Protein AF-A0AAV4GNF2-F1 (afdb_monomer_lite)

Radius of gyration: 16.17 Å; chains: 1; bounding box: 36×48×46 Å

Secondary structure (DSSP, 8-state):
----------EEEEE-SS---TTSEEEBTTT--EEEE-TT-SS-EEEPPTTGGGSPP-PPEE-TTSPEEPEEEEEEEEE-B-TTT-TT--S-S-EEEEEEEEPPPTTS---PPPPPP-

Foldseek 3Di:
DDDDDPDPFAKFDWDDDDDDPLQAWWAFPVVRTIIGGDPPDPAAAYAADPVLVPADWDDWDADPVRDTWIWSDKDWDFGDTDCVSPVPPPDDDGDTDIYTHTHDDPVPDPPDPPPDDD

Sequence (118 aa):
MEVDFPSPVSIASTMTGQLAPREEAVSDLLSGRSFLVDTGAEESVFLASLIDRKKTRGPNLVAANGSAIATYGKRSTLLKLSPATHPGLKRKSPWKKNIFQARSRPWLYDPQPLPPWP

pLDDT: mean 70.47, std 19.57, range [29.19, 91.31]

Structure (mmCIF, N/CA/C/O backbone):
data_AF-A0AAV4GNF2-F1
#
_entry.id   AF-A0AAV4GNF2-F1
#
loop_
_atom_site.group_PDB
_atom_site.id
_atom_site.type_symbol
_atom_site.label_atom_id
_atom_site.label_alt_id
_atom_site.label_comp_id
_atom_site.label_asym_id
_atom_site.label_entity_id
_atom_site.label_seq_id
_atom_site.pdbx_PDB_ins_code
_atom_site.Cartn_x
_atom_site.Cartn_y
_atom_site.Cartn_z
_atom_site.occupancy
_atom_site.B_iso_or_equiv
_atom_site.auth_seq_id
_atom_site.auth_comp_id
_atom_site.auth_asym_id
_atom_site.auth_atom_id
_atom_site.pdbx_PDB_model_num
ATOM 1 N N . MET A 1 1 ? -21.593 0.647 -29.041 1.00 34.91 1 MET A N 1
ATOM 2 C CA . MET A 1 1 ? -20.207 0.140 -29.055 1.00 34.91 1 MET A CA 1
ATOM 3 C C . MET A 1 1 ? -19.536 0.723 -27.831 1.00 34.91 1 MET A C 1
ATOM 5 O O . MET A 1 1 ? -19.151 1.884 -27.844 1.00 34.91 1 MET A O 1
ATOM 9 N N . GLU A 1 2 ? -19.576 -0.024 -26.737 1.00 29.19 2 GLU A N 1
ATOM 10 C CA . GLU A 1 2 ? -19.024 0.384 -25.448 1.00 29.19 2 GLU A CA 1
ATOM 11 C C . GLU A 1 2 ? -17.547 -0.006 -25.450 1.00 29.19 2 GLU A C 1
ATOM 13 O O . GLU A 1 2 ? -17.204 -1.147 -25.758 1.00 29.19 2 GLU A O 1
ATOM 18 N N . VAL A 1 3 ? -16.670 0.975 -25.263 1.00 30.27 3 VAL A N 1
ATOM 19 C CA . VAL A 1 3 ? -15.224 0.764 -25.306 1.00 30.27 3 VAL A CA 1
ATOM 20 C C . VAL A 1 3 ? -14.818 0.267 -23.926 1.00 30.27 3 VAL A C 1
ATOM 22 O O . VAL A 1 3 ? -14.856 1.029 -22.964 1.00 30.27 3 VAL A O 1
ATOM 25 N N . ASP A 1 4 ? -14.491 -1.018 -23.839 1.00 31.09 4 ASP A N 1
ATOM 26 C CA . ASP A 1 4 ? -14.033 -1.674 -22.619 1.00 31.09 4 ASP A CA 1
ATOM 27 C C . ASP A 1 4 ? -12.684 -1.065 -22.196 1.00 31.09 4 ASP A C 1
ATOM 29 O O . ASP A 1 4 ? -11.673 -1.170 -22.900 1.00 31.09 4 ASP A O 1
ATOM 33 N N . PHE A 1 5 ? -12.680 -0.322 -21.089 1.00 30.59 5 PHE A N 1
ATOM 34 C CA . PHE A 1 5 ? -11.460 0.252 -20.531 1.00 30.59 5 PHE A CA 1
ATOM 35 C C . PHE A 1 5 ? -10.783 -0.818 -19.674 1.00 30.59 5 PHE A C 1
ATOM 37 O O . PHE A 1 5 ? -11.426 -1.325 -18.755 1.00 30.59 5 PHE A O 1
ATOM 44 N N . PRO A 1 6 ? -9.489 -1.130 -19.882 1.00 32.44 6 PRO A N 1
ATOM 45 C CA . PRO A 1 6 ? -8.801 -2.071 -19.014 1.00 32.44 6 PRO A CA 1
ATOM 46 C C . PRO A 1 6 ? -8.863 -1.559 -17.574 1.00 32.44 6 PRO A C 1
ATOM 48 O O . PRO A 1 6 ? -8.540 -0.397 -17.288 1.00 32.44 6 PRO A O 1
ATOM 51 N N . SER A 1 7 ? -9.308 -2.448 -16.692 1.00 33.47 7 SER A N 1
ATOM 52 C CA . SER A 1 7 ? -9.481 -2.264 -15.256 1.00 33.47 7 SER A CA 1
ATOM 53 C C . SER A 1 7 ? -8.284 -1.520 -14.645 1.00 33.47 7 SER A C 1
ATOM 55 O O . SER A 1 7 ? -7.137 -1.729 -15.061 1.00 33.47 7 SER A O 1
ATOM 57 N N . PRO A 1 8 ? -8.495 -0.628 -13.658 1.00 36.22 8 PRO A N 1
ATOM 58 C CA . PRO A 1 8 ? -7.392 0.086 -13.040 1.00 36.22 8 PRO A CA 1
ATOM 59 C C . PRO A 1 8 ? -6.443 -0.927 -12.400 1.00 36.22 8 PRO A C 1
ATOM 61 O O . PRO A 1 8 ? -6.824 -1.623 -11.473 1.00 36.22 8 PRO A O 1
ATOM 64 N N . VAL A 1 9 ? -5.199 -0.972 -12.881 1.00 34.88 9 VAL A N 1
ATOM 65 C CA . VAL A 1 9 ? -4.124 -1.761 -12.269 1.00 34.88 9 VAL A CA 1
ATOM 66 C C . VAL A 1 9 ? -4.067 -1.432 -10.771 1.00 34.88 9 VAL A C 1
ATOM 68 O O . VAL A 1 9 ? -3.728 -0.300 -10.387 1.00 34.88 9 VAL A O 1
ATOM 71 N N . SER A 1 10 ? -4.454 -2.403 -9.946 1.00 34.12 10 SER A N 1
ATOM 72 C CA . SER A 1 10 ? -4.294 -2.396 -8.496 1.00 34.12 10 SER A CA 1
ATOM 73 C C . SER A 1 10 ? -2.858 -2.797 -8.180 1.00 34.12 10 SER A C 1
ATOM 75 O O . SER A 1 10 ? -2.335 -3.779 -8.695 1.00 34.12 10 SER A O 1
ATOM 77 N N . ILE A 1 11 ? -2.167 -1.970 -7.402 1.00 39.91 11 ILE A N 1
ATOM 78 C CA . ILE A 1 11 ? -0.759 -2.186 -7.047 1.00 39.91 11 ILE A CA 1
ATOM 79 C C . ILE A 1 11 ? -0.678 -2.310 -5.528 1.00 39.91 11 ILE A C 1
ATOM 81 O O . ILE A 1 11 ? -1.221 -1.430 -4.866 1.00 39.91 11 ILE A O 1
ATOM 85 N N . ALA A 1 12 ? 0.053 -3.302 -5.007 1.00 47.50 12 ALA A N 1
ATOM 86 C CA . ALA A 1 12 ? 1.025 -3.172 -3.911 1.00 47.50 12 ALA A CA 1
ATOM 87 C C . ALA A 1 12 ? 0.923 -4.197 -2.768 1.00 47.50 12 ALA A C 1
ATOM 89 O O . ALA A 1 12 ? 0.015 -4.151 -1.948 1.00 47.50 12 ALA A O 1
ATOM 90 N N . SER A 1 13 ? 2.016 -4.950 -2.601 1.00 47.91 13 SER A N 1
ATOM 91 C CA . SER A 1 13 ? 2.630 -5.273 -1.303 1.00 47.91 13 SER A CA 1
ATOM 92 C C . SER A 1 13 ? 4.065 -4.730 -1.283 1.00 47.91 13 SER A C 1
ATOM 94 O O . SER A 1 13 ? 4.799 -4.901 -2.254 1.00 47.91 13 SER A O 1
ATOM 96 N N . THR A 1 14 ? 4.479 -4.037 -0.214 1.00 43.53 14 THR A N 1
ATOM 97 C CA . THR A 1 14 ? 5.843 -3.480 -0.093 1.00 43.53 14 THR A CA 1
ATOM 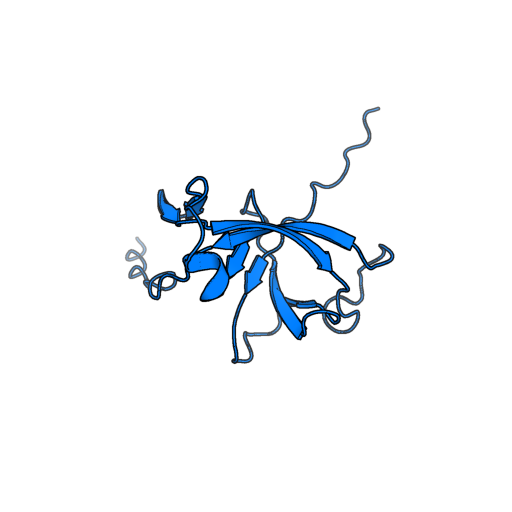98 C C . THR A 1 14 ? 6.797 -4.502 0.521 1.00 43.53 14 THR A C 1
ATOM 100 O O . THR A 1 14 ? 6.662 -4.824 1.701 1.00 43.53 14 THR A O 1
ATOM 103 N N . MET A 1 15 ? 7.801 -4.952 -0.238 1.00 48.72 15 MET A N 1
ATOM 104 C CA . MET A 1 15 ? 8.945 -5.677 0.327 1.00 48.72 15 MET A CA 1
ATOM 105 C C . MET A 1 15 ? 10.006 -4.685 0.810 1.00 48.72 15 MET A C 1
ATOM 107 O O . MET A 1 15 ? 10.412 -3.783 0.076 1.00 48.72 15 MET A O 1
ATOM 111 N N . THR A 1 16 ? 10.453 -4.845 2.057 1.00 41.38 16 THR A N 1
ATOM 112 C CA . THR A 1 16 ? 11.581 -4.080 2.607 1.00 41.38 16 THR A CA 1
ATOM 113 C C . THR A 1 16 ? 12.805 -4.983 2.547 1.00 41.38 16 THR A C 1
ATOM 115 O O . THR A 1 16 ? 12.882 -5.936 3.309 1.00 41.38 16 THR A O 1
ATOM 118 N N . GLY A 1 17 ? 13.725 -4.704 1.621 1.00 50.81 17 GLY A N 1
ATOM 119 C CA . GLY A 1 17 ? 15.068 -5.288 1.616 1.00 50.81 17 GLY A CA 1
ATOM 120 C C . GLY A 1 17 ? 15.159 -6.802 1.396 1.00 50.81 17 GLY A C 1
ATOM 121 O O . GLY A 1 17 ? 15.583 -7.512 2.291 1.00 50.81 17 GLY A O 1
ATOM 122 N N . GLN A 1 18 ? 14.853 -7.280 0.191 1.00 40.91 18 GLN A N 1
ATOM 123 C CA . GLN A 1 18 ? 15.576 -8.376 -0.472 1.00 40.91 18 GLN A CA 1
ATOM 124 C C . GLN A 1 18 ? 15.088 -8.457 -1.921 1.00 40.91 18 GLN A C 1
ATOM 126 O O . GLN A 1 18 ? 13.926 -8.166 -2.199 1.00 40.91 18 GLN A O 1
ATOM 131 N N . LEU A 1 19 ? 16.000 -8.778 -2.842 1.00 48.41 19 LEU A N 1
ATOM 132 C CA . LEU A 1 19 ? 15.736 -8.947 -4.270 1.00 48.41 19 LEU A CA 1
ATOM 133 C C . LEU A 1 19 ? 14.716 -10.078 -4.463 1.00 48.41 19 LEU A C 1
ATOM 135 O O . LEU A 1 19 ? 15.090 -11.244 -4.557 1.00 48.41 19 LEU A O 1
ATOM 139 N N . ALA A 1 20 ? 13.428 -9.740 -4.485 1.00 46.44 20 ALA A N 1
ATOM 140 C CA . ALA A 1 20 ? 12.408 -10.650 -4.974 1.00 46.44 20 ALA A CA 1
ATOM 141 C C . ALA A 1 20 ? 12.733 -11.000 -6.440 1.00 46.44 20 ALA A C 1
ATOM 143 O O . ALA A 1 20 ? 13.225 -10.124 -7.168 1.00 46.44 20 ALA A O 1
ATOM 144 N N . PRO A 1 21 ? 12.478 -12.244 -6.886 1.00 47.38 21 PRO A N 1
ATOM 145 C CA . PRO A 1 21 ? 12.569 -12.600 -8.294 1.00 47.38 21 PRO A CA 1
ATOM 146 C C . PRO A 1 21 ? 11.808 -11.570 -9.134 1.00 47.38 21 PRO A C 1
ATOM 148 O O . PRO A 1 21 ? 10.743 -11.085 -8.757 1.00 47.38 21 PRO A O 1
ATOM 151 N N . ARG A 1 22 ? 12.432 -11.180 -10.240 1.00 53.06 22 ARG A N 1
ATOM 152 C CA . ARG A 1 22 ? 12.265 -9.909 -10.958 1.00 53.06 22 ARG A CA 1
ATOM 153 C C . ARG A 1 22 ? 10.906 -9.705 -11.646 1.00 53.06 22 ARG A C 1
ATOM 155 O O . ARG A 1 22 ? 10.761 -8.726 -12.368 1.00 53.06 22 ARG A O 1
ATOM 162 N N . GLU A 1 23 ? 9.950 -10.611 -11.492 1.00 56.25 23 GLU A N 1
ATOM 163 C CA . GLU A 1 23 ? 8.900 -10.757 -12.503 1.00 56.25 23 GLU A CA 1
ATOM 164 C C . GLU A 1 23 ? 7.642 -9.916 -12.244 1.00 56.25 23 GLU A C 1
ATOM 166 O O . GLU A 1 23 ? 6.979 -9.550 -13.208 1.00 56.25 23 GLU A O 1
ATOM 171 N N . GLU A 1 24 ? 7.359 -9.473 -11.010 1.00 66.06 24 GLU A N 1
ATOM 172 C CA . GLU A 1 24 ? 6.094 -8.753 -10.729 1.00 66.06 24 GLU A CA 1
ATOM 173 C C . GLU A 1 24 ? 6.209 -7.573 -9.745 1.00 66.06 24 GLU A C 1
ATOM 175 O O . GLU A 1 24 ? 5.209 -7.077 -9.222 1.00 66.06 24 GLU A O 1
ATOM 180 N N . ALA A 1 25 ? 7.423 -7.088 -9.468 1.00 75.94 25 ALA A N 1
ATOM 181 C CA . ALA A 1 25 ? 7.631 -5.941 -8.582 1.00 75.94 25 ALA A CA 1
ATOM 182 C C . ALA A 1 25 ? 7.891 -4.655 -9.376 1.00 75.94 25 ALA A C 1
ATOM 184 O O . ALA A 1 25 ? 8.840 -4.597 -10.145 1.00 75.94 25 ALA A O 1
ATOM 185 N N . VAL A 1 26 ? 7.133 -3.585 -9.125 1.00 81.00 26 VAL A N 1
ATOM 186 C CA . VAL A 1 26 ? 7.386 -2.245 -9.679 1.00 81.00 26 VAL A CA 1
ATOM 187 C C . VAL A 1 26 ? 8.087 -1.378 -8.639 1.00 81.00 26 VAL A C 1
ATOM 189 O O . VAL A 1 26 ? 7.624 -1.270 -7.505 1.00 81.00 26 VAL A O 1
ATOM 192 N N . SER A 1 27 ? 9.151 -0.676 -9.026 1.00 85.75 27 SER A N 1
ATOM 193 C CA . SER A 1 27 ? 9.808 0.302 -8.149 1.00 85.75 27 SER A CA 1
ATOM 194 C C . SER A 1 27 ? 9.283 1.718 -8.374 1.00 85.75 27 SER A C 1
ATOM 196 O O . SER A 1 27 ? 9.228 2.197 -9.509 1.00 85.75 27 SER A O 1
ATOM 198 N N . ASP A 1 28 ? 8.940 2.403 -7.286 1.00 86.19 28 ASP A N 1
ATOM 199 C CA . ASP A 1 28 ? 8.656 3.834 -7.258 1.00 86.19 28 ASP A CA 1
ATOM 200 C C . ASP A 1 28 ? 9.935 4.634 -6.990 1.00 86.19 28 ASP A C 1
ATOM 202 O O . ASP A 1 28 ? 10.551 4.536 -5.929 1.00 86.19 28 ASP A O 1
ATOM 206 N N . LEU A 1 29 ? 10.302 5.474 -7.952 1.00 86.06 29 LEU A N 1
ATOM 207 C CA . LEU A 1 29 ? 11.479 6.332 -7.922 1.00 86.06 29 LEU A CA 1
ATOM 208 C C . LEU A 1 29 ? 11.359 7.486 -6.917 1.00 86.06 29 LEU A C 1
ATOM 210 O O . LEU A 1 29 ? 12.383 8.052 -6.550 1.00 86.06 29 LEU A O 1
ATOM 214 N N . LEU A 1 30 ? 10.145 7.871 -6.496 1.00 88.19 30 LEU A N 1
ATOM 215 C CA . LEU A 1 30 ? 9.967 8.960 -5.525 1.00 88.19 30 LEU A CA 1
ATOM 216 C C . LEU A 1 30 ? 10.177 8.483 -4.090 1.00 88.19 30 LEU A C 1
ATOM 218 O O . LEU A 1 30 ? 10.875 9.141 -3.323 1.00 88.19 30 LEU A O 1
ATOM 222 N N . SER A 1 31 ? 9.567 7.357 -3.714 1.00 82.31 31 SER A N 1
ATOM 223 C CA . SER A 1 31 ? 9.683 6.819 -2.354 1.00 82.31 31 SER A CA 1
ATOM 224 C C . SER A 1 31 ? 10.799 5.789 -2.178 1.00 82.31 31 SER A C 1
ATOM 226 O O . SER A 1 31 ? 11.084 5.409 -1.042 1.00 82.31 31 SER A O 1
ATOM 228 N N . GLY A 1 32 ? 11.400 5.304 -3.270 1.00 83.75 32 GLY A N 1
ATOM 229 C CA . GLY A 1 32 ? 12.385 4.218 -3.254 1.00 83.75 32 GLY A CA 1
ATOM 230 C C . GLY A 1 32 ? 11.790 2.853 -2.891 1.00 83.75 32 GLY A C 1
ATOM 231 O O . GLY A 1 32 ? 12.529 1.919 -2.588 1.00 83.75 32 GLY A O 1
ATOM 232 N N . ARG A 1 33 ? 10.459 2.725 -2.872 1.00 82.62 33 ARG A N 1
ATOM 233 C CA . ARG A 1 33 ? 9.763 1.489 -2.499 1.00 82.62 33 ARG A CA 1
ATOM 234 C C . ARG A 1 33 ? 9.499 0.627 -3.720 1.00 82.62 33 ARG A C 1
ATOM 236 O O . ARG A 1 33 ? 9.168 1.140 -4.785 1.00 82.62 33 ARG A O 1
ATOM 243 N N . SER A 1 34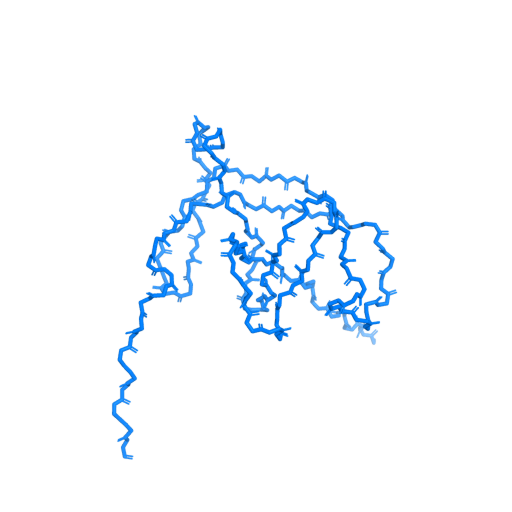 ? 9.554 -0.684 -3.524 1.00 83.44 34 SER A N 1
ATOM 244 C CA . SER A 1 34 ? 9.073 -1.655 -4.503 1.00 83.44 34 SER A CA 1
ATOM 245 C C . SER A 1 34 ? 7.718 -2.200 -4.078 1.00 83.44 34 SER A C 1
ATOM 247 O O . SER A 1 34 ? 7.462 -2.406 -2.889 1.00 83.44 34 SER A O 1
ATOM 249 N N . PHE A 1 35 ? 6.855 -2.418 -5.058 1.00 81.62 35 PHE A N 1
ATOM 250 C CA . PHE A 1 35 ? 5.483 -2.853 -4.882 1.00 81.62 35 PHE A CA 1
ATOM 251 C C . PHE A 1 35 ? 5.211 -4.073 -5.750 1.00 81.62 35 PHE A C 1
ATOM 253 O O . PHE A 1 35 ? 5.474 -4.026 -6.945 1.00 81.62 35 PHE A O 1
ATOM 260 N N . LEU A 1 36 ? 4.650 -5.131 -5.171 1.00 84.81 36 LEU A N 1
ATOM 261 C CA . LEU A 1 36 ? 4.120 -6.248 -5.954 1.00 84.81 36 LEU A CA 1
ATOM 262 C C . LEU A 1 36 ? 2.857 -5.822 -6.710 1.00 84.81 36 LEU A C 1
ATOM 264 O O . LEU A 1 36 ? 1.995 -5.140 -6.142 1.00 84.81 36 LEU A O 1
ATOM 268 N N . VAL A 1 37 ? 2.767 -6.203 -7.980 1.00 82.88 37 VAL A N 1
ATOM 269 C CA . VAL A 1 37 ? 1.561 -6.050 -8.795 1.00 82.88 37 VAL A CA 1
ATOM 270 C C . VAL A 1 37 ? 0.670 -7.253 -8.528 1.00 82.88 37 VAL A C 1
ATOM 272 O O . VAL A 1 37 ? 1.053 -8.373 -8.827 1.00 82.88 37 VAL A O 1
ATOM 275 N N . ASP A 1 38 ? -0.510 -7.016 -7.962 1.00 82.12 38 ASP A N 1
ATOM 276 C CA . ASP A 1 38 ? -1.490 -8.062 -7.673 1.00 82.12 38 ASP A CA 1
ATOM 277 C C . ASP A 1 38 ? -2.818 -7.661 -8.317 1.00 82.12 38 ASP A C 1
ATOM 279 O O . ASP A 1 38 ? -3.460 -6.692 -7.905 1.00 82.12 38 ASP A O 1
ATOM 283 N N . THR A 1 39 ? -3.197 -8.377 -9.375 1.00 84.00 39 THR A N 1
ATOM 284 C CA . THR A 1 39 ? -4.442 -8.115 -10.114 1.00 84.00 39 THR A CA 1
ATOM 285 C C . THR A 1 39 ? -5.678 -8.669 -9.408 1.00 84.00 39 THR A C 1
ATOM 287 O O . THR A 1 39 ? -6.785 -8.243 -9.731 1.00 84.00 39 THR A O 1
ATOM 290 N N . GLY A 1 40 ? -5.503 -9.563 -8.428 1.00 84.25 40 GLY A N 1
ATOM 291 C CA . GLY A 1 40 ? -6.580 -10.091 -7.591 1.00 84.25 40 GLY A CA 1
ATOM 292 C C . GLY A 1 40 ? -6.942 -9.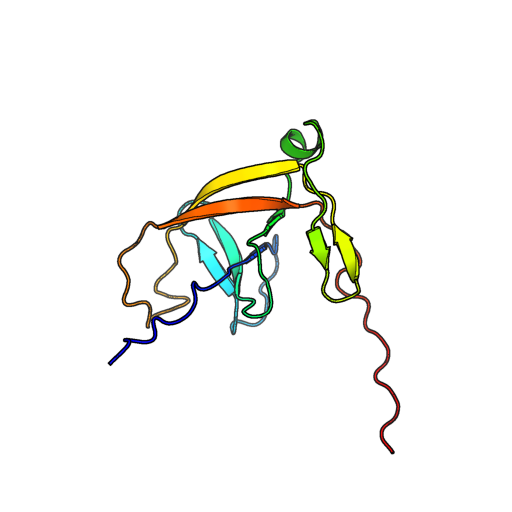182 -6.413 1.00 84.25 40 GLY A C 1
ATOM 293 O O . GLY A 1 40 ? -7.925 -9.442 -5.724 1.00 84.25 40 GLY A O 1
ATOM 294 N N . ALA A 1 41 ? -6.176 -8.113 -6.172 1.00 85.44 41 ALA A N 1
ATOM 295 C CA . ALA A 1 41 ? -6.418 -7.182 -5.078 1.00 85.44 41 ALA A CA 1
ATOM 296 C C . ALA A 1 41 ? -7.356 -6.029 -5.481 1.00 85.44 41 ALA A C 1
ATOM 298 O O . ALA A 1 41 ? -7.127 -5.302 -6.450 1.00 85.44 41 ALA A O 1
ATOM 299 N N . GLU A 1 42 ? -8.377 -5.786 -4.661 1.00 88.31 42 GLU A N 1
ATOM 300 C CA . GLU A 1 42 ? -9.308 -4.659 -4.829 1.00 88.31 42 GLU A CA 1
ATOM 301 C C . GLU A 1 42 ? -8.680 -3.316 -4.432 1.00 88.31 42 GLU A C 1
ATOM 303 O O . GLU A 1 42 ? -9.020 -2.262 -4.967 1.00 88.31 42 GLU A O 1
ATOM 308 N N . GLU A 1 43 ? -7.757 -3.345 -3.471 1.00 87.88 43 GLU A N 1
ATOM 309 C CA . GLU A 1 43 ? -7.210 -2.155 -2.830 1.00 87.88 43 GLU A CA 1
ATOM 310 C C . GLU A 1 43 ? -5.684 -2.224 -2.746 1.00 87.88 43 GLU A C 1
ATOM 312 O O . GLU A 1 43 ? -5.085 -3.246 -2.416 1.00 87.88 43 GLU A O 1
ATOM 317 N N . SER A 1 44 ? -5.046 -1.082 -2.987 1.00 88.00 44 SER A N 1
ATOM 318 C CA . SER A 1 44 ? -3.603 -0.908 -2.840 1.00 88.00 44 SER A CA 1
ATOM 319 C C . SER A 1 44 ? -3.202 -0.777 -1.368 1.00 88.00 44 SER A C 1
ATOM 321 O O . SER A 1 44 ? -3.747 0.075 -0.652 1.00 88.00 44 SER A O 1
ATOM 323 N N . VAL A 1 45 ? -2.176 -1.513 -0.922 1.00 87.88 45 VAL A N 1
ATOM 324 C CA . VAL A 1 45 ? -1.666 -1.445 0.462 1.00 87.88 45 VAL A CA 1
ATOM 325 C C . VAL A 1 45 ? -0.158 -1.189 0.535 1.00 87.88 45 VAL A C 1
ATOM 327 O O . VAL A 1 45 ? 0.626 -1.638 -0.291 1.00 87.88 45 VAL A O 1
ATOM 330 N N . PHE A 1 46 ? 0.292 -0.477 1.565 1.00 87.19 46 PHE A N 1
ATOM 331 C CA . PHE A 1 46 ? 1.707 -0.416 1.928 1.00 87.19 46 PHE A CA 1
ATOM 332 C C . PHE A 1 46 ? 1.885 -0.527 3.438 1.00 87.19 46 PHE A C 1
ATOM 334 O O . PHE A 1 46 ? 0.954 -0.313 4.216 1.00 87.19 46 PHE A O 1
ATOM 341 N N . LEU A 1 47 ? 3.106 -0.842 3.866 1.00 85.19 47 LEU A N 1
ATOM 342 C CA . LEU A 1 47 ? 3.410 -1.029 5.280 1.00 85.19 47 LEU A CA 1
ATOM 343 C C . LEU A 1 47 ? 3.198 0.246 6.104 1.00 85.19 47 LEU A C 1
ATOM 345 O O . LEU A 1 47 ? 3.840 1.275 5.887 1.00 85.19 47 LEU A O 1
ATOM 349 N N . ALA A 1 48 ? 2.341 0.140 7.115 1.00 86.44 48 ALA A N 1
ATOM 350 C CA . ALA A 1 48 ? 2.138 1.179 8.109 1.00 86.44 48 ALA A CA 1
ATOM 351 C C . ALA A 1 48 ? 3.425 1.415 8.910 1.00 86.44 48 ALA A C 1
ATOM 353 O O . ALA A 1 48 ? 3.953 0.485 9.539 1.00 86.44 48 ALA A O 1
ATOM 354 N N . SER A 1 49 ? 3.884 2.669 8.934 1.00 84.00 49 SER A N 1
ATOM 355 C CA . SER A 1 49 ? 4.996 3.101 9.784 1.00 84.00 49 SER A CA 1
ATOM 356 C C . SER A 1 49 ? 4.612 3.056 11.267 1.00 84.00 49 SER A C 1
ATOM 358 O O . SER A 1 49 ? 3.434 2.975 11.621 1.00 84.00 49 SER A O 1
ATOM 360 N N . LEU A 1 50 ? 5.596 3.168 12.165 1.00 84.81 50 LEU A N 1
ATOM 361 C CA . LEU A 1 50 ? 5.322 3.272 13.604 1.00 84.81 50 LEU A CA 1
ATOM 362 C C . LEU A 1 50 ? 4.428 4.474 13.941 1.00 84.81 50 LEU A C 1
ATOM 364 O O . LEU A 1 50 ? 3.612 4.385 14.850 1.00 84.81 50 LEU A O 1
ATOM 368 N N . ILE A 1 51 ? 4.552 5.575 13.196 1.00 87.06 51 ILE A N 1
ATOM 369 C CA . ILE A 1 51 ? 3.729 6.776 13.386 1.00 87.06 51 ILE A CA 1
ATOM 370 C C . ILE A 1 51 ? 2.291 6.519 12.931 1.00 87.06 51 ILE A C 1
ATOM 372 O O . ILE A 1 51 ? 1.356 6.917 13.620 1.00 87.06 51 ILE A O 1
ATOM 376 N N . ASP A 1 52 ? 2.097 5.818 11.810 1.00 86.62 52 ASP A N 1
ATOM 377 C CA . ASP A 1 52 ? 0.756 5.441 11.343 1.00 86.62 52 ASP A CA 1
ATOM 378 C C . ASP A 1 52 ? 0.050 4.566 12.376 1.00 86.62 52 ASP A C 1
ATOM 380 O O . ASP A 1 52 ? -1.105 4.803 12.711 1.00 86.62 52 ASP A O 1
ATOM 384 N N . ARG A 1 53 ? 0.783 3.617 12.965 1.00 86.62 53 ARG A N 1
ATOM 385 C CA . ARG A 1 53 ? 0.253 2.690 13.972 1.00 86.62 53 ARG A CA 1
ATOM 386 C C . ARG A 1 53 ? -0.213 3.359 15.267 1.00 86.62 53 ARG A C 1
ATOM 388 O O . ARG A 1 53 ? -0.961 2.731 16.010 1.00 86.62 53 ARG A O 1
ATOM 395 N N . LYS A 1 54 ? 0.228 4.592 15.540 1.00 88.06 54 LYS A N 1
ATOM 396 C CA . LYS A 1 54 ? -0.223 5.393 16.691 1.00 88.06 54 LYS A CA 1
ATOM 397 C C . LYS A 1 54 ? -1.559 6.0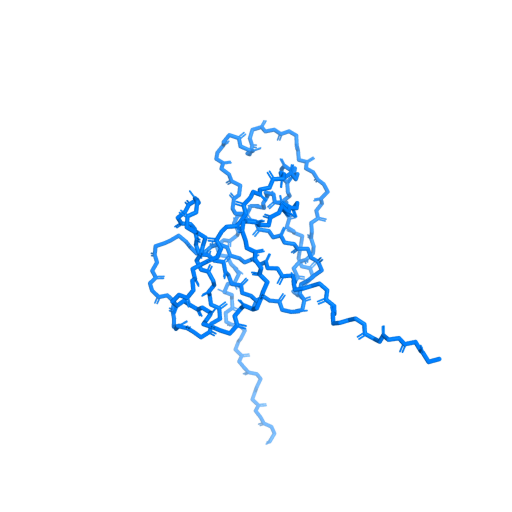98 16.440 1.00 88.06 54 LYS A C 1
ATOM 399 O O . LYS A 1 54 ? -2.158 6.592 17.389 1.00 88.06 54 LYS A O 1
ATOM 404 N N . LYS A 1 55 ? -2.018 6.176 15.188 1.00 85.44 55 LYS A N 1
ATOM 405 C CA . LYS A 1 55 ? -3.315 6.766 14.837 1.00 85.44 55 LYS A CA 1
ATOM 406 C C . LYS A 1 55 ? -4.449 5.770 15.074 1.00 85.44 55 LYS A C 1
ATOM 408 O O . LYS A 1 55 ? -4.225 4.562 15.177 1.00 85.44 55 LYS A O 1
ATOM 413 N N . THR A 1 56 ? -5.677 6.283 15.106 1.00 86.75 56 THR A N 1
ATOM 414 C CA . THR A 1 56 ? -6.891 5.463 15.139 1.00 86.75 56 THR A CA 1
ATOM 415 C C . THR A 1 56 ? -6.902 4.486 13.968 1.00 86.75 56 THR A C 1
ATOM 417 O O . THR A 1 56 ? -6.577 4.849 12.835 1.00 86.75 56 THR A O 1
ATOM 420 N N . ARG A 1 57 ? -7.260 3.230 14.251 1.00 88.00 57 ARG A N 1
ATOM 421 C CA . ARG A 1 57 ? -7.371 2.196 13.220 1.00 88.00 57 ARG A CA 1
ATOM 422 C C . ARG A 1 57 ? -8.465 2.563 12.221 1.00 88.00 57 ARG A C 1
ATOM 424 O O . ARG A 1 57 ? -9.518 3.066 12.605 1.00 88.00 57 ARG A O 1
ATOM 431 N N . GLY A 1 58 ? -8.185 2.305 10.950 1.00 85.62 58 GLY A N 1
ATOM 432 C CA . GLY A 1 58 ? -9.162 2.387 9.872 1.00 85.62 58 GLY A CA 1
ATOM 433 C C . GLY A 1 58 ? -9.969 1.090 9.735 1.00 85.62 58 GLY A C 1
ATOM 434 O O . GLY A 1 58 ? -9.822 0.180 10.557 1.00 85.62 58 GLY A O 1
ATOM 435 N N . PRO A 1 59 ? -10.802 0.981 8.685 1.00 87.75 59 PRO A N 1
ATOM 436 C CA . PRO A 1 59 ? -11.514 -0.256 8.380 1.00 87.75 59 PRO A CA 1
ATOM 437 C C . PRO A 1 59 ? -10.526 -1.394 8.099 1.00 87.75 59 PRO A C 1
ATOM 439 O O . PRO A 1 59 ? -9.444 -1.169 7.551 1.00 87.75 59 PRO A O 1
ATOM 442 N N . ASN A 1 60 ? -10.888 -2.618 8.472 1.00 88.12 60 ASN A N 1
ATOM 443 C CA . ASN A 1 60 ? -10.074 -3.781 8.137 1.00 88.12 60 ASN A CA 1
ATOM 444 C C . ASN A 1 60 ? -10.186 -4.086 6.641 1.00 88.12 60 ASN A C 1
ATOM 446 O O . ASN A 1 60 ? -11.264 -3.970 6.063 1.00 88.12 60 ASN A O 1
ATOM 450 N N . LEU A 1 61 ? -9.078 -4.519 6.047 1.00 87.31 61 LEU A N 1
ATOM 451 C CA . LEU A 1 61 ? -9.090 -5.210 4.760 1.00 87.31 61 LEU A CA 1
ATOM 452 C C . LEU A 1 61 ? -9.147 -6.718 4.996 1.00 87.31 61 LEU A C 1
ATOM 454 O O . LEU A 1 61 ? -8.858 -7.187 6.101 1.00 87.31 61 LEU A O 1
ATOM 458 N N . VAL A 1 62 ? -9.500 -7.469 3.961 1.00 87.56 62 VAL A N 1
ATOM 459 C CA . VAL A 1 62 ? -9.561 -8.931 4.002 1.00 87.56 62 VAL A CA 1
ATOM 460 C C . VAL A 1 62 ? -8.451 -9.477 3.111 1.00 87.56 62 VAL A C 1
ATOM 462 O O . VAL A 1 62 ? -8.320 -9.081 1.958 1.00 87.56 62 VAL A O 1
ATOM 465 N N . ALA A 1 63 ? -7.601 -10.333 3.673 1.00 84.31 63 ALA A N 1
ATOM 466 C CA . ALA A 1 63 ? -6.586 -11.054 2.915 1.00 84.31 63 ALA A CA 1
ATOM 467 C C . ALA A 1 63 ? -7.232 -12.159 2.062 1.00 84.31 63 ALA A C 1
ATOM 469 O O . ALA A 1 63 ? -8.332 -12.611 2.369 1.00 84.31 63 ALA A O 1
ATOM 470 N N . ALA A 1 64 ? -6.508 -12.682 1.069 1.00 81.00 64 ALA A N 1
ATOM 471 C CA . ALA A 1 64 ? -6.991 -13.782 0.225 1.00 81.00 64 ALA A CA 1
ATOM 472 C C . ALA A 1 64 ? -7.420 -15.036 1.020 1.00 81.00 64 ALA A C 1
ATOM 474 O O . ALA A 1 64 ? -8.311 -15.764 0.603 1.00 81.00 64 ALA A O 1
ATOM 475 N N . ASN A 1 65 ? -6.836 -15.266 2.202 1.00 82.06 65 ASN A N 1
ATOM 476 C CA . ASN A 1 65 ? -7.216 -16.357 3.107 1.00 82.06 65 ASN A CA 1
ATOM 477 C C . ASN A 1 65 ? -8.389 -16.018 4.054 1.00 82.06 65 ASN A C 1
ATOM 479 O O . ASN A 1 65 ? -8.607 -16.719 5.039 1.00 82.06 65 ASN A O 1
ATOM 483 N N . GLY A 1 66 ? -9.092 -14.905 3.830 1.00 81.81 66 GLY A N 1
ATOM 484 C CA . GLY A 1 66 ? -10.214 -14.447 4.653 1.00 81.81 66 GLY A CA 1
ATOM 485 C C . GLY A 1 66 ? -9.822 -13.751 5.962 1.00 81.81 66 GLY A C 1
ATOM 486 O O . GLY A 1 66 ? -10.692 -13.266 6.686 1.00 81.81 66 GLY A O 1
ATOM 487 N N . SER A 1 67 ? -8.531 -13.663 6.299 1.00 84.38 67 SER A N 1
ATOM 488 C CA . SER A 1 67 ? -8.104 -13.034 7.554 1.00 84.38 67 SER A CA 1
ATOM 489 C C . SER A 1 67 ? -8.136 -11.502 7.498 1.00 84.38 67 SER A C 1
ATOM 491 O O . SER A 1 67 ? -7.852 -10.881 6.475 1.00 84.38 67 SER A O 1
ATOM 493 N N . ALA A 1 68 ? -8.449 -10.872 8.634 1.00 86.00 68 ALA A N 1
ATOM 494 C CA . ALA A 1 68 ? -8.501 -9.417 8.733 1.00 86.00 68 ALA A CA 1
ATOM 495 C C . ALA A 1 68 ? -7.099 -8.779 8.801 1.00 86.00 68 ALA A C 1
ATOM 497 O O . ALA A 1 68 ? -6.271 -9.112 9.661 1.00 86.00 68 ALA A O 1
ATOM 498 N N . ILE A 1 69 ? -6.876 -7.778 7.952 1.00 87.50 69 ILE A N 1
ATOM 499 C CA . ILE A 1 69 ? -5.701 -6.910 7.933 1.00 87.50 69 ILE A CA 1
ATOM 500 C C . ILE A 1 69 ? -6.083 -5.559 8.542 1.00 87.50 69 ILE A C 1
ATOM 502 O O . ILE A 1 69 ? -6.897 -4.815 7.997 1.00 87.50 69 ILE A O 1
ATOM 506 N N . ALA A 1 70 ? -5.456 -5.211 9.667 1.00 88.88 70 ALA A N 1
ATOM 507 C CA . ALA A 1 70 ? -5.663 -3.914 10.303 1.00 88.88 70 ALA A CA 1
ATOM 508 C C . ALA A 1 70 ? -5.055 -2.784 9.461 1.00 88.88 70 ALA A C 1
ATOM 510 O O . ALA A 1 70 ? -3.872 -2.847 9.098 1.00 88.88 70 ALA A O 1
ATOM 511 N N . THR A 1 71 ? -5.840 -1.730 9.228 1.00 90.56 71 THR A N 1
ATOM 512 C CA . THR A 1 71 ? -5.373 -0.509 8.564 1.00 90.56 71 THR A CA 1
ATOM 513 C C . THR A 1 71 ? -5.266 0.665 9.532 1.00 90.56 71 THR A C 1
ATOM 515 O O . THR A 1 71 ? -5.865 0.675 10.609 1.00 90.56 71 THR A O 1
ATOM 518 N N . TYR A 1 72 ? -4.487 1.671 9.145 1.00 91.31 72 TYR A N 1
ATOM 519 C CA . TYR A 1 72 ? -4.220 2.877 9.938 1.00 91.31 72 TYR A CA 1
ATOM 520 C C . TYR A 1 72 ? -4.501 4.163 9.149 1.00 91.31 72 TYR A C 1
ATOM 522 O O . TYR A 1 72 ? -3.922 5.216 9.415 1.00 91.31 72 TYR A O 1
ATOM 530 N N . GLY A 1 73 ? -5.386 4.052 8.154 1.00 88.88 73 GLY A N 1
ATOM 531 C CA . GLY A 1 73 ? -5.784 5.133 7.257 1.00 88.88 73 GLY A CA 1
ATOM 532 C C . GLY A 1 73 ? -5.394 4.898 5.797 1.00 88.88 73 GLY A C 1
ATOM 533 O O . GLY A 1 73 ? -4.740 3.912 5.444 1.00 88.88 73 GLY A O 1
ATOM 534 N N . LYS A 1 74 ? -5.819 5.835 4.942 1.00 89.88 74 LYS A N 1
ATOM 535 C CA . LYS A 1 74 ? -5.402 5.956 3.538 1.00 89.88 74 LYS A CA 1
ATOM 536 C C . LYS A 1 74 ? -4.525 7.195 3.381 1.00 89.88 74 LYS A C 1
ATOM 538 O O . LYS A 1 74 ? -4.739 8.209 4.043 1.00 89.88 74 LYS A O 1
ATOM 543 N N . ARG A 1 75 ? -3.545 7.133 2.482 1.00 86.31 75 ARG A N 1
ATOM 544 C CA . ARG A 1 75 ? -2.769 8.305 2.048 1.00 86.31 75 ARG A CA 1
ATOM 545 C C . ARG A 1 75 ? -2.789 8.395 0.534 1.00 86.31 75 ARG A C 1
ATOM 547 O O . ARG A 1 75 ? -2.659 7.378 -0.142 1.00 86.31 75 ARG A O 1
ATOM 554 N N . SER A 1 76 ? -2.909 9.615 0.019 1.00 88.88 76 SER A N 1
ATOM 555 C CA . SER A 1 76 ? -2.628 9.883 -1.385 1.00 88.88 76 SER A CA 1
ATOM 556 C C . SER A 1 76 ? -1.118 9.947 -1.590 1.00 88.88 76 SER A C 1
ATOM 558 O O . SER A 1 76 ? -0.455 10.815 -1.025 1.00 88.88 76 SER A O 1
ATOM 560 N N . THR A 1 77 ? -0.593 9.057 -2.420 1.00 84.44 77 THR A N 1
ATOM 561 C CA . THR A 1 77 ? 0.822 8.993 -2.782 1.00 84.44 77 THR A CA 1
ATOM 562 C C . THR A 1 77 ? 0.986 9.278 -4.268 1.00 84.44 77 THR A C 1
ATOM 564 O O . THR A 1 77 ? 0.176 8.842 -5.091 1.00 84.44 77 THR A O 1
ATOM 567 N N . LEU A 1 78 ? 2.042 10.019 -4.600 1.00 89.38 78 LEU A N 1
ATOM 568 C CA . LEU A 1 78 ? 2.540 10.134 -5.964 1.00 89.38 78 LEU A CA 1
ATOM 569 C C . LEU A 1 78 ? 3.482 8.964 -6.243 1.00 89.38 78 LEU A C 1
ATOM 571 O O . LEU A 1 78 ? 4.441 8.762 -5.508 1.00 89.38 78 LEU A O 1
ATOM 575 N N . LEU A 1 79 ? 3.197 8.211 -7.298 1.00 85.75 79 LEU A N 1
ATOM 576 C CA . LEU A 1 79 ? 3.985 7.078 -7.761 1.00 85.75 79 LEU A CA 1
ATOM 577 C C . LEU A 1 79 ? 4.672 7.449 -9.074 1.00 85.75 79 LEU A C 1
ATOM 579 O O . LEU A 1 79 ? 4.004 7.775 -10.061 1.00 85.75 79 LEU A O 1
ATOM 583 N N . LYS A 1 80 ? 6.000 7.376 -9.104 1.00 88.38 80 LYS A N 1
ATOM 584 C CA . LYS A 1 80 ? 6.818 7.507 -10.311 1.00 88.38 80 LYS A CA 1
ATOM 585 C C . LYS A 1 80 ? 7.489 6.171 -10.584 1.00 88.38 80 LYS A C 1
ATOM 587 O O . LYS A 1 80 ? 8.549 5.874 -10.052 1.00 88.38 80 LYS A O 1
ATOM 592 N N . LEU A 1 81 ? 6.858 5.359 -11.418 1.00 83.81 81 LEU A N 1
ATOM 593 C CA . LEU A 1 81 ? 7.344 4.012 -11.695 1.00 83.81 81 LEU A CA 1
ATOM 594 C C . LEU A 1 81 ? 8.644 4.045 -12.511 1.00 83.81 81 LEU A C 1
ATOM 596 O O . LEU A 1 81 ? 8.803 4.888 -13.399 1.00 83.81 81 LEU A O 1
ATOM 600 N N . SER A 1 82 ? 9.561 3.127 -12.207 1.00 79.00 82 SER A N 1
ATOM 601 C CA . SER A 1 82 ? 10.808 2.948 -12.950 1.00 79.00 82 SER A CA 1
ATOM 602 C C . SER A 1 82 ? 10.546 2.345 -14.339 1.00 79.00 82 SER A C 1
ATOM 604 O O . SER A 1 82 ? 9.998 1.241 -14.424 1.00 79.00 82 SER A O 1
ATOM 606 N N . PRO A 1 83 ? 10.996 2.993 -15.432 1.00 70.62 83 PRO A N 1
ATOM 607 C CA . PRO A 1 83 ? 10.925 2.417 -16.776 1.00 70.62 83 PRO A CA 1
ATOM 608 C C . PRO A 1 83 ? 11.746 1.130 -16.916 1.00 70.62 83 PRO A C 1
ATOM 610 O O . PRO A 1 83 ? 11.412 0.280 -17.731 1.00 70.62 83 PRO A O 1
ATOM 613 N N . ALA A 1 84 ? 12.805 0.967 -16.115 1.00 69.62 84 ALA A N 1
ATOM 614 C CA . ALA A 1 84 ? 13.676 -0.208 -16.171 1.00 69.62 84 ALA A CA 1
ATOM 615 C C . ALA A 1 84 ? 12.980 -1.488 -15.684 1.00 69.62 84 ALA A C 1
A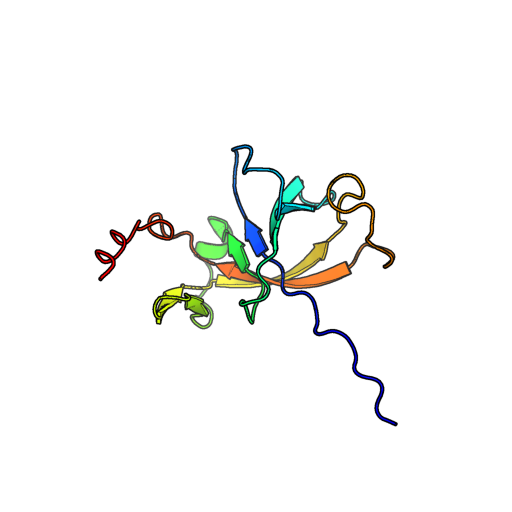TOM 617 O O . ALA A 1 84 ? 13.364 -2.583 -16.085 1.00 69.62 84 ALA A O 1
ATOM 618 N N . THR A 1 85 ? 11.967 -1.350 -14.826 1.00 63.09 85 THR A N 1
ATOM 619 C CA . THR A 1 85 ? 11.194 -2.483 -14.308 1.00 63.09 85 THR A CA 1
ATOM 620 C C . THR A 1 85 ? 9.938 -2.744 -15.145 1.00 63.09 85 THR A C 1
ATOM 622 O O . THR A 1 85 ? 9.484 -3.877 -15.212 1.00 63.09 85 THR A O 1
ATOM 625 N N . HIS A 1 86 ? 9.414 -1.729 -15.850 1.00 64.25 86 HIS A N 1
ATOM 626 C CA . HIS A 1 86 ? 8.291 -1.869 -16.788 1.00 64.25 86 HIS A CA 1
ATOM 627 C C . HIS A 1 86 ? 8.495 -1.015 -18.055 1.00 64.25 86 HIS A C 1
ATOM 629 O O . HIS A 1 86 ? 7.912 0.069 -18.173 1.00 64.25 86 HIS A O 1
ATOM 635 N N . PRO A 1 87 ? 9.278 -1.496 -19.040 1.00 61.47 87 PRO A N 1
ATOM 636 C CA . PRO A 1 87 ? 9.606 -0.731 -20.250 1.00 61.47 87 PRO A CA 1
ATOM 637 C C . PRO A 1 87 ? 8.394 -0.467 -21.161 1.00 61.47 87 PRO A C 1
ATOM 639 O O . PRO A 1 87 ? 8.417 0.455 -21.970 1.00 61.47 87 PRO A O 1
ATOM 642 N N . GLY A 1 88 ? 7.308 -1.236 -21.011 1.00 63.97 88 GLY A N 1
ATOM 643 C CA . GLY A 1 88 ? 6.068 -1.091 -21.785 1.00 63.97 88 GLY A CA 1
ATOM 644 C C . GLY A 1 88 ? 5.066 -0.067 -21.238 1.00 63.97 88 GLY A C 1
ATOM 645 O O . GLY A 1 88 ? 3.970 0.064 -21.789 1.00 63.97 88 GLY A O 1
ATOM 646 N N . LEU A 1 89 ? 5.387 0.649 -20.155 1.00 67.31 89 LEU A N 1
ATOM 647 C CA . LEU A 1 89 ? 4.450 1.576 -19.528 1.00 67.31 89 LEU A CA 1
ATOM 648 C C . LEU A 1 89 ? 4.204 2.813 -20.412 1.00 67.31 89 LEU A C 1
ATOM 650 O O . LEU A 1 89 ? 4.962 3.778 -20.393 1.00 67.31 89 LEU A O 1
ATOM 654 N N . LYS A 1 90 ? 3.102 2.811 -21.172 1.00 66.62 90 LYS A N 1
ATOM 655 C CA . LYS A 1 90 ? 2.763 3.901 -22.112 1.00 66.62 90 LYS A CA 1
ATOM 656 C C . LYS A 1 90 ? 2.212 5.167 -21.450 1.00 66.62 90 LYS A C 1
ATOM 658 O O . LYS A 1 90 ? 2.111 6.213 -22.090 1.00 66.62 90 LYS A O 1
ATOM 663 N N . ARG A 1 91 ? 1.819 5.092 -20.176 1.00 68.06 91 ARG A N 1
ATOM 664 C CA . ARG A 1 91 ? 1.240 6.227 -19.444 1.00 68.06 91 ARG A CA 1
ATOM 665 C C . ARG A 1 91 ? 2.332 7.102 -18.838 1.00 68.06 91 ARG A C 1
ATOM 667 O O . ARG A 1 91 ? 3.186 6.615 -18.105 1.00 68.06 91 ARG A O 1
ATOM 674 N N . LYS A 1 92 ? 2.219 8.416 -19.046 1.00 68.44 92 LYS A N 1
ATOM 675 C CA . LYS A 1 92 ? 3.076 9.418 -18.394 1.00 68.44 92 LYS A CA 1
ATOM 676 C C . LYS A 1 92 ? 2.870 9.384 -16.871 1.00 68.44 92 LYS A C 1
ATOM 678 O O . LYS A 1 92 ? 1.738 9.250 -16.405 1.00 68.44 92 LYS A O 1
ATOM 683 N N . SER A 1 93 ? 3.957 9.465 -16.109 1.00 72.88 93 SER A N 1
ATOM 684 C CA . SER A 1 93 ? 4.000 9.501 -14.638 1.00 72.88 93 SER A CA 1
ATOM 685 C C . SER A 1 93 ? 4.537 10.872 -14.172 1.00 72.88 93 SER A C 1
ATOM 687 O O . SER A 1 93 ? 5.160 11.567 -14.981 1.00 72.88 93 SER A O 1
ATOM 689 N N . PRO A 1 94 ? 4.294 11.311 -12.918 1.00 83.81 94 PRO A N 1
ATOM 690 C CA . PRO A 1 94 ? 3.795 10.551 -11.765 1.00 83.81 94 PRO A CA 1
ATOM 691 C C . PRO A 1 94 ? 2.271 10.342 -11.735 1.00 83.81 94 PRO A C 1
ATOM 693 O O . PRO A 1 94 ? 1.506 11.109 -12.314 1.00 83.81 94 PRO A O 1
ATOM 696 N N . TRP A 1 95 ? 1.817 9.305 -11.025 1.00 80.06 95 TRP A N 1
ATOM 697 C CA . TRP A 1 95 ? 0.397 9.016 -10.786 1.00 80.06 95 TRP A CA 1
ATOM 698 C C . TRP A 1 95 ? 0.019 9.255 -9.333 1.00 80.06 95 TRP A C 1
ATOM 700 O O . TRP A 1 95 ? 0.748 8.850 -8.437 1.00 80.06 95 TRP A O 1
ATOM 710 N N . LYS A 1 96 ? -1.157 9.834 -9.084 1.00 84.31 96 LYS A N 1
ATOM 711 C CA . LYS A 1 96 ? -1.713 9.955 -7.733 1.00 84.31 96 LYS A CA 1
ATOM 712 C C . LYS A 1 96 ? -2.619 8.760 -7.437 1.00 84.31 96 LYS A C 1
ATOM 714 O O . LYS A 1 96 ? -3.558 8.503 -8.189 1.00 84.31 96 LYS A O 1
ATOM 719 N N . LYS A 1 97 ? -2.348 8.038 -6.351 1.00 83.69 97 LYS A N 1
ATOM 720 C CA . LYS A 1 97 ? -3.147 6.888 -5.897 1.00 83.69 97 LYS A CA 1
ATOM 721 C C . LYS A 1 97 ? -3.390 6.967 -4.395 1.00 83.69 97 LYS A C 1
ATOM 723 O O . LYS A 1 97 ? -2.522 7.418 -3.654 1.00 83.69 97 LYS A O 1
ATOM 728 N N . ASN A 1 98 ? -4.563 6.524 -3.952 1.00 85.62 98 ASN A N 1
ATOM 729 C CA . ASN A 1 98 ? -4.847 6.331 -2.534 1.00 85.62 98 ASN A CA 1
ATOM 730 C C . ASN A 1 98 ? -4.407 4.924 -2.143 1.00 85.62 98 ASN A C 1
ATOM 732 O O . ASN A 1 98 ? -4.827 3.964 -2.776 1.00 85.62 98 ASN A O 1
ATOM 736 N N . ILE A 1 99 ? -3.556 4.817 -1.127 1.00 87.50 99 ILE A N 1
ATOM 737 C CA . ILE A 1 99 ? -3.006 3.541 -0.670 1.00 87.50 99 ILE A CA 1
ATOM 738 C C . ILE A 1 99 ? -3.245 3.423 0.834 1.00 87.50 99 ILE A C 1
ATOM 740 O O . ILE A 1 99 ? -2.993 4.372 1.593 1.00 87.50 99 ILE A O 1
ATOM 744 N N . PHE A 1 100 ? -3.737 2.270 1.271 1.00 88.25 100 PHE A N 1
ATOM 745 C CA . PHE A 1 100 ? -3.932 1.968 2.684 1.00 88.25 100 PHE A CA 1
ATOM 746 C C . PHE A 1 100 ? -2.601 1.738 3.403 1.00 88.25 100 PHE A C 1
ATOM 748 O O . PHE A 1 100 ? -1.693 1.093 2.880 1.00 88.25 100 PHE A O 1
ATOM 755 N N . GLN A 1 101 ? -2.501 2.229 4.639 1.00 89.50 101 GLN A N 1
ATOM 756 C CA . GLN A 1 101 ? -1.446 1.828 5.570 1.00 89.50 101 GLN A CA 1
ATOM 757 C C . GLN A 1 101 ? -1.871 0.550 6.287 1.00 89.50 101 GLN A C 1
ATOM 759 O O . GLN A 1 101 ? -2.723 0.607 7.172 1.00 89.50 101 GLN A O 1
ATOM 764 N N . ALA A 1 102 ? -1.270 -0.584 5.945 1.00 84.44 102 ALA A N 1
ATOM 765 C CA . ALA A 1 102 ? -1.604 -1.888 6.506 1.00 84.44 102 ALA A CA 1
ATOM 766 C C . ALA A 1 102 ? -0.525 -2.391 7.476 1.00 84.44 102 ALA A C 1
ATOM 768 O O . ALA A 1 102 ? 0.674 -2.138 7.310 1.00 84.44 102 ALA A O 1
ATOM 769 N N . ARG A 1 103 ? -0.933 -3.125 8.515 1.00 80.06 103 ARG A N 1
ATOM 770 C CA . ARG A 1 103 ? 0.011 -3.830 9.395 1.00 80.06 103 ARG A CA 1
ATOM 771 C C . ARG A 1 103 ? 0.675 -4.973 8.618 1.00 80.06 103 ARG A C 1
ATOM 773 O O . ARG A 1 103 ? -0.040 -5.773 8.026 1.00 80.06 103 ARG A O 1
ATOM 780 N N . SER A 1 104 ? 2.001 -5.130 8.700 1.00 66.69 104 SER A N 1
ATOM 781 C CA . SER A 1 104 ? 2.594 -6.413 8.299 1.00 66.69 104 SER A CA 1
ATOM 782 C C . SER A 1 104 ? 2.180 -7.487 9.304 1.00 66.69 104 SER A C 1
ATOM 784 O O . SER A 1 104 ? 2.297 -7.300 10.522 1.00 66.69 104 SER A O 1
ATOM 786 N N . ARG A 1 105 ? 1.688 -8.618 8.802 1.00 54.78 105 ARG A N 1
ATOM 787 C CA . ARG A 1 105 ? 1.702 -9.871 9.554 1.00 54.78 105 ARG A CA 1
ATOM 788 C C . ARG A 1 105 ? 2.908 -10.676 9.058 1.00 54.78 105 ARG A C 1
ATOM 790 O O . ARG A 1 105 ? 3.056 -10.797 7.848 1.00 54.78 105 ARG A O 1
ATOM 797 N N . PRO A 1 106 ? 3.749 -11.221 9.953 1.00 42.97 106 PRO A N 1
ATOM 798 C CA . PRO A 1 106 ? 4.843 -12.121 9.569 1.00 42.97 106 PRO A CA 1
ATOM 799 C C . PRO A 1 106 ? 4.377 -13.364 8.787 1.00 42.97 106 PRO A C 1
ATOM 801 O O . PRO A 1 106 ? 5.176 -13.989 8.112 1.00 42.97 106 PRO A O 1
ATOM 804 N N . TRP A 1 107 ? 3.080 -13.686 8.850 1.00 40.81 107 TRP A N 1
ATOM 805 C CA . TRP A 1 107 ? 2.463 -14.915 8.345 1.00 40.81 107 TRP A CA 1
ATOM 806 C C . TRP A 1 107 ? 1.735 -14.761 7.001 1.00 40.81 107 TRP A C 1
ATOM 808 O O . TRP A 1 107 ? 0.771 -15.473 6.745 1.00 40.81 107 TRP A O 1
ATOM 818 N N . LEU A 1 108 ? 2.128 -13.807 6.148 1.00 43.69 108 LEU A N 1
ATOM 819 C CA . LEU A 1 108 ? 1.604 -13.766 4.769 1.00 43.69 108 LEU A CA 1
ATOM 820 C C . LEU A 1 108 ? 2.301 -14.783 3.838 1.00 43.69 108 LEU A C 1
ATOM 822 O O . LEU A 1 108 ? 1.921 -14.915 2.683 1.00 43.69 108 LEU A O 1
ATOM 826 N N . TYR A 1 109 ? 3.288 -15.509 4.366 1.00 41.06 109 TYR A N 1
ATOM 827 C CA . TYR A 1 109 ? 3.800 -16.774 3.850 1.00 41.06 109 TYR A CA 1
ATOM 828 C C . TYR A 1 109 ? 3.583 -17.817 4.950 1.00 41.06 109 TYR A C 1
ATOM 830 O O . TYR A 1 109 ? 4.446 -18.023 5.798 1.00 41.06 109 TYR A O 1
ATOM 838 N N . ASP A 1 110 ? 2.402 -18.421 4.988 1.00 37.53 110 ASP A N 1
ATOM 839 C CA . ASP A 1 110 ? 2.263 -19.748 5.578 1.00 37.53 110 ASP A CA 1
ATOM 840 C C . ASP A 1 110 ? 2.206 -20.708 4.386 1.00 37.53 110 ASP A C 1
ATOM 842 O O . ASP A 1 110 ? 1.219 -20.663 3.642 1.00 37.53 110 ASP A O 1
ATOM 846 N N . PRO A 1 111 ? 3.273 -21.472 4.084 1.00 42.31 111 PRO A N 1
ATOM 847 C CA . PRO A 1 111 ? 3.202 -22.475 3.039 1.00 42.31 111 PRO A CA 1
ATOM 848 C C . PRO A 1 111 ? 2.215 -23.541 3.512 1.00 42.31 111 PRO A C 1
ATOM 850 O O . PRO A 1 111 ? 2.571 -24.449 4.259 1.00 42.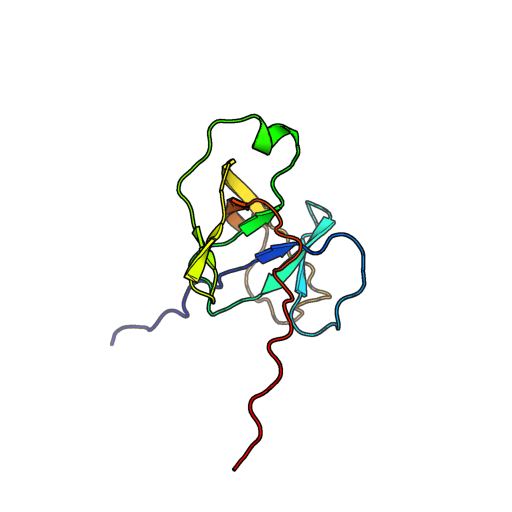31 111 PRO A O 1
ATOM 853 N N . GLN A 1 112 ? 0.956 -23.424 3.091 1.00 45.97 112 GLN A N 1
ATOM 854 C CA . GLN A 1 112 ? 0.037 -24.550 3.160 1.00 45.97 112 GLN A CA 1
ATOM 855 C C . GLN A 1 112 ? 0.726 -25.719 2.438 1.00 45.97 112 GLN A C 1
ATOM 857 O O . GLN A 1 112 ? 1.139 -25.540 1.286 1.00 45.97 112 GLN A O 1
ATOM 862 N N . PRO A 1 113 ? 0.916 -26.884 3.084 1.00 45.59 113 PRO A N 1
ATOM 863 C CA . PRO A 1 113 ? 1.418 -28.049 2.378 1.00 45.59 113 PRO A CA 1
ATOM 864 C C . PRO A 1 113 ? 0.458 -28.326 1.221 1.00 45.59 113 PRO A C 1
ATOM 866 O O . PRO A 1 113 ? -0.756 -28.386 1.420 1.00 45.59 113 PRO A O 1
ATOM 869 N N . LEU A 1 114 ? 0.999 -28.418 0.003 1.00 54.94 114 LEU A N 1
ATOM 870 C CA . LEU A 1 114 ? 0.204 -28.741 -1.177 1.00 54.94 114 LEU A CA 1
ATOM 871 C C . LEU A 1 114 ? -0.583 -30.032 -0.896 1.00 54.94 114 LEU A C 1
ATOM 873 O O . LEU A 1 114 ? 0.003 -30.980 -0.360 1.00 54.94 114 LEU A O 1
ATOM 877 N N . PRO A 1 115 ? -1.886 -30.095 -1.224 1.00 55.91 115 PRO A N 1
ATOM 878 C CA . PRO A 1 115 ? -2.620 -31.345 -1.109 1.00 55.91 115 PRO A CA 1
ATOM 879 C C . PRO A 1 115 ? -1.947 -32.409 -1.997 1.00 55.91 115 PRO A C 1
ATOM 881 O O . PRO A 1 115 ? -1.461 -32.069 -3.081 1.00 55.91 115 PRO A O 1
ATOM 884 N N . PRO A 1 116 ? -1.884 -33.684 -1.566 1.00 62.38 116 PRO A N 1
ATOM 885 C CA . PRO A 1 116 ? -1.389 -34.749 -2.427 1.00 62.38 116 PRO A CA 1
ATOM 886 C C . PRO A 1 116 ? -2.299 -34.856 -3.657 1.00 62.38 116 PRO A C 1
ATOM 888 O O . PRO A 1 116 ? -3.524 -34.887 -3.529 1.00 62.38 116 PRO A O 1
ATOM 891 N N . TRP A 1 117 ? -1.693 -34.860 -4.845 1.00 61.16 117 TRP A N 1
ATOM 892 C CA . TRP A 1 117 ? -2.407 -35.056 -6.106 1.00 61.16 117 TRP A CA 1
ATOM 893 C C . TRP A 1 117 ? -3.040 -36.460 -6.151 1.00 61.16 117 TRP A C 1
ATOM 895 O O . TRP A 1 117 ? -2.441 -37.388 -5.599 1.00 61.16 117 TRP A O 1
ATOM 905 N N . PRO A 1 118 ? -4.227 -36.618 -6.771 1.00 62.59 118 PRO A N 1
ATOM 906 C CA . PRO A 1 118 ? -4.801 -37.931 -7.056 1.00 62.59 118 PRO A CA 1
ATOM 907 C C . PRO A 1 118 ? -3.974 -38.719 -8.080 1.00 62.59 118 PRO A C 1
ATOM 909 O O . PRO A 1 118 ? -3.330 -38.083 -8.947 1.00 62.59 118 PRO A O 1
#

Organism: NCBI:txid1093978